Protein AF-A0A2V8BM55-F1 (afdb_monomer)

Sequence (74 aa):
MLRRRRAVIALLAVILLGPASAFAQQESATITGEVRDASGAVVPNAAVTVTNIDTNITVATVTNDRGAYTVPNL

Structure (mmCIF, N/CA/C/O backbone):
data_AF-A0A2V8BM55-F1
#
_entry.id   AF-A0A2V8BM55-F1
#
loop_
_atom_site.group_PDB
_atom_site.id
_atom_site.type_symbol
_atom_site.label_atom_id
_atom_site.label_alt_id
_atom_site.label_comp_id
_atom_site.label_asym_id
_atom_site.label_entity_id
_atom_site.label_seq_id
_atom_site.pdbx_PDB_ins_code
_atom_site.Cartn_x
_atom_site.Cartn_y
_atom_site.Cartn_z
_atom_site.occupancy
_atom_site.B_iso_or_equiv
_atom_site.auth_seq_id
_atom_site.auth_comp_id
_atom_site.auth_asym_id
_atom_site.auth_atom_id
_atom_site.pdbx_PDB_model_num
ATOM 1 N N . MET A 1 1 ? -33.542 7.470 52.490 1.00 63.66 1 MET A N 1
ATOM 2 C CA . MET A 1 1 ? -33.070 8.445 51.470 1.00 63.66 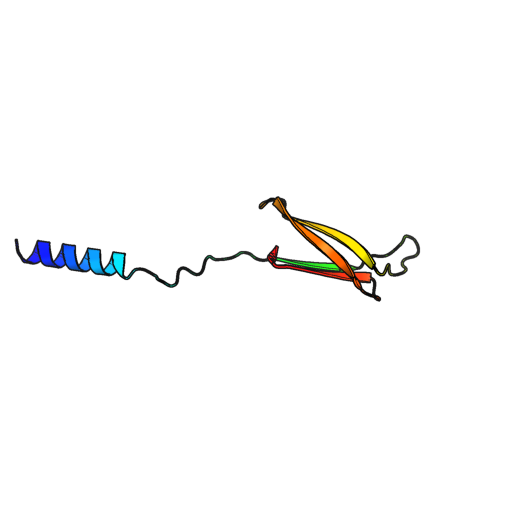1 MET A CA 1
ATOM 3 C C . MET A 1 1 ? -31.552 8.404 51.238 1.00 63.66 1 MET A C 1
ATOM 5 O O . MET A 1 1 ? -31.140 8.400 50.085 1.00 63.66 1 MET A O 1
ATOM 9 N N . LEU A 1 2 ? -30.714 8.287 52.280 1.00 71.69 2 LEU A N 1
ATOM 10 C CA . LEU A 1 2 ? -29.241 8.278 52.159 1.00 71.69 2 LEU A CA 1
ATOM 11 C C . LEU A 1 2 ? -28.658 7.129 51.305 1.00 71.69 2 LEU A C 1
ATOM 13 O O . LEU A 1 2 ? -27.728 7.344 50.535 1.00 71.69 2 LEU A O 1
ATOM 17 N N . ARG A 1 3 ? -29.234 5.920 51.389 1.00 78.19 3 ARG A N 1
ATOM 18 C CA . ARG A 1 3 ? -28.797 4.747 50.601 1.00 78.19 3 ARG A CA 1
ATOM 19 C C . ARG A 1 3 ? -29.000 4.927 49.090 1.00 78.19 3 A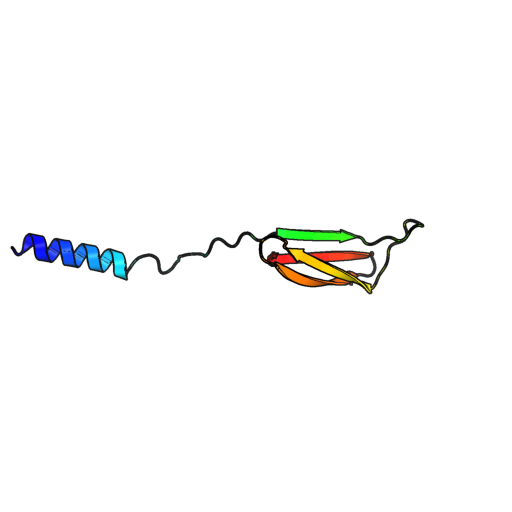RG A C 1
ATOM 21 O O . ARG A 1 3 ? -28.131 4.546 48.317 1.00 78.19 3 ARG A O 1
ATOM 28 N N . ARG A 1 4 ? -30.100 5.573 48.678 1.00 82.19 4 ARG A N 1
ATOM 29 C CA . ARG A 1 4 ? -30.377 5.884 47.263 1.00 82.19 4 ARG A CA 1
ATOM 30 C C . ARG A 1 4 ? -29.379 6.896 46.701 1.00 82.19 4 ARG A C 1
ATOM 32 O O . ARG A 1 4 ? -28.878 6.696 45.607 1.00 82.19 4 ARG A O 1
ATOM 39 N N . ARG A 1 5 ? -29.032 7.933 47.473 1.00 84.56 5 ARG A N 1
ATOM 40 C CA . ARG A 1 5 ? -28.028 8.932 47.063 1.00 84.56 5 ARG A CA 1
ATOM 41 C C . ARG A 1 5 ? -26.646 8.305 46.863 1.00 84.56 5 ARG A C 1
ATOM 43 O O . ARG A 1 5 ? -25.999 8.584 45.866 1.00 84.56 5 ARG A O 1
ATOM 50 N N . ARG A 1 6 ? -26.228 7.407 47.764 1.00 87.44 6 ARG A N 1
ATOM 51 C CA . ARG A 1 6 ? -24.954 6.674 47.638 1.00 87.44 6 ARG A CA 1
ATOM 52 C C . ARG A 1 6 ? -24.909 5.778 46.397 1.00 87.44 6 ARG A C 1
ATOM 54 O O . ARG A 1 6 ? -23.898 5.772 45.710 1.00 87.44 6 ARG A O 1
ATOM 61 N N . ALA A 1 7 ? -26.002 5.079 46.090 1.00 88.44 7 ALA A N 1
ATOM 62 C CA . ALA A 1 7 ? -26.091 4.245 44.891 1.00 88.44 7 ALA A CA 1
ATOM 63 C C . ALA A 1 7 ? -25.988 5.071 43.595 1.00 88.44 7 ALA A C 1
ATOM 65 O O . ALA A 1 7 ? -25.274 4.683 42.678 1.00 88.44 7 ALA A O 1
ATOM 66 N N . VAL A 1 8 ? -26.639 6.239 43.547 1.00 92.94 8 VAL A N 1
ATOM 67 C CA . VAL A 1 8 ? -26.563 7.157 42.397 1.00 92.94 8 VAL A CA 1
ATOM 68 C C . VAL A 1 8 ? -25.148 7.712 42.214 1.00 92.94 8 VAL A C 1
ATOM 70 O O . VAL A 1 8 ? -24.647 7.744 41.096 1.00 92.94 8 VAL A O 1
ATOM 73 N N . ILE A 1 9 ? -24.479 8.095 43.305 1.00 92.94 9 ILE A N 1
ATOM 74 C CA . ILE A 1 9 ? -23.095 8.592 43.261 1.00 92.94 9 ILE A CA 1
ATOM 75 C C . ILE A 1 9 ? -22.131 7.497 42.783 1.00 92.94 9 ILE A C 1
ATOM 77 O O . ILE A 1 9 ? -21.268 7.768 41.955 1.00 92.94 9 ILE A O 1
ATOM 81 N N . ALA A 1 10 ? -22.294 6.259 43.259 1.00 90.06 10 ALA A N 1
ATOM 82 C CA . ALA A 1 10 ? -21.462 5.137 42.829 1.00 90.06 10 ALA A CA 1
ATOM 83 C C . ALA A 1 10 ? -21.648 4.813 41.336 1.00 90.06 10 ALA A C 1
ATOM 85 O O . ALA A 1 10 ? -20.666 4.596 40.634 1.00 90.06 10 ALA A O 1
ATOM 86 N N . LEU A 1 11 ? -22.887 4.842 40.836 1.00 89.50 11 LEU A N 1
ATOM 87 C CA . LEU A 1 11 ? -23.177 4.633 39.416 1.00 89.50 11 LEU A CA 1
ATOM 88 C C . LEU A 1 11 ? -22.561 5.735 38.538 1.00 89.50 11 LEU A C 1
ATOM 90 O O . LEU A 1 11 ? -21.957 5.438 37.513 1.00 89.50 11 LEU A O 1
ATOM 94 N N . LEU A 1 12 ? -22.663 6.998 38.966 1.00 89.88 12 LEU A N 1
ATOM 95 C CA . LEU A 1 12 ? -22.039 8.129 38.273 1.00 89.88 12 LEU A CA 1
ATOM 96 C C . LEU A 1 12 ? -20.511 8.021 38.250 1.00 89.88 12 LEU A C 1
ATOM 98 O O . LEU A 1 12 ? -19.905 8.306 37.223 1.00 89.88 12 LEU A O 1
ATOM 102 N N . ALA A 1 13 ? -19.895 7.574 39.347 1.00 87.12 13 ALA A N 1
ATOM 103 C CA . ALA A 1 13 ? -18.454 7.348 39.399 1.00 87.12 13 ALA A CA 1
ATOM 104 C C . ALA A 1 13 ? -18.016 6.264 38.401 1.00 87.12 13 ALA A C 1
ATOM 106 O O . ALA A 1 13 ? -17.053 6.473 37.674 1.00 87.12 13 ALA A O 1
ATOM 107 N N . VAL A 1 14 ? -18.750 5.150 38.304 1.00 85.75 14 VAL A N 1
ATOM 108 C CA . VAL A 1 14 ? -18.462 4.072 37.337 1.00 85.75 14 VAL A CA 1
ATOM 109 C C . VAL A 1 14 ? -18.588 4.549 35.886 1.00 85.75 14 VAL A C 1
ATOM 111 O O . VAL A 1 14 ? -17.801 4.130 35.046 1.00 85.75 14 VAL A O 1
ATOM 114 N N . ILE A 1 15 ? -19.535 5.444 35.586 1.00 83.56 15 ILE A N 1
ATOM 115 C CA . ILE A 1 15 ? -19.699 6.014 34.239 1.00 83.56 15 ILE A CA 1
ATOM 116 C C . ILE A 1 15 ? -18.573 7.006 33.915 1.00 83.56 15 ILE A C 1
ATOM 118 O O . ILE A 1 15 ? -18.016 6.944 32.823 1.00 83.56 15 ILE A O 1
ATOM 122 N N . LEU A 1 16 ? -18.205 7.892 34.852 1.00 82.12 16 LEU A N 1
ATOM 123 C CA . LEU A 1 16 ? -17.134 8.881 34.644 1.00 82.12 16 LEU A CA 1
ATOM 124 C C . LEU A 1 16 ? -15.733 8.256 34.584 1.00 82.12 16 LEU A C 1
ATOM 126 O O . LEU A 1 16 ? -14.857 8.797 33.919 1.00 82.12 16 LEU A O 1
ATOM 130 N N . LEU A 1 17 ? -15.519 7.145 35.291 1.00 79.38 17 LEU A N 1
ATOM 131 C CA . LEU A 1 17 ? -14.279 6.358 35.259 1.00 79.38 17 LEU A CA 1
ATOM 132 C C . LEU A 1 17 ? -14.333 5.235 34.201 1.00 79.38 17 LEU A C 1
ATOM 134 O O . LEU A 1 17 ? -13.384 4.458 34.081 1.00 79.38 17 LEU A O 1
ATOM 138 N N . GLY A 1 18 ? -15.438 5.142 33.451 1.00 71.25 18 GLY A N 1
ATOM 139 C CA . GLY A 1 18 ? -15.629 4.222 32.331 1.00 71.25 18 GLY A CA 1
ATOM 140 C C . GLY A 1 18 ? -14.654 4.505 31.182 1.00 71.25 18 GLY A C 1
ATOM 141 O O . GLY A 1 18 ? -14.091 5.592 31.092 1.00 71.25 18 GLY A O 1
ATOM 142 N N . PRO A 1 19 ? -14.396 3.506 30.328 1.00 64.56 19 PRO A N 1
ATOM 143 C CA . PRO A 1 19 ? -13.061 3.132 29.880 1.00 64.56 19 PRO A CA 1
ATOM 144 C C . PRO A 1 19 ? -12.328 4.267 29.156 1.00 64.56 19 PRO A C 1
ATOM 146 O O . PRO A 1 19 ? -12.603 4.562 27.997 1.00 64.56 19 PRO A O 1
ATOM 149 N N . ALA A 1 20 ? -11.279 4.794 29.796 1.00 63.03 20 ALA A N 1
ATOM 150 C CA . ALA A 1 20 ? -10.235 5.603 29.150 1.00 63.03 20 ALA A CA 1
ATOM 151 C C . ALA A 1 20 ? -9.438 4.817 28.080 1.00 63.03 20 ALA A C 1
ATOM 153 O O . ALA A 1 20 ? -8.551 5.355 27.425 1.00 63.03 20 ALA A O 1
ATOM 154 N N . SER A 1 21 ? -9.753 3.531 27.912 1.00 60.97 21 SER A N 1
ATOM 155 C CA . SER A 1 21 ? -9.117 2.578 27.006 1.00 60.97 21 SER A CA 1
ATOM 156 C C . SER A 1 21 ? -10.153 1.970 26.062 1.00 60.97 21 SER A C 1
ATOM 158 O O . SER A 1 21 ? -10.204 0.756 25.876 1.00 60.97 21 SER A O 1
ATOM 160 N N . ALA A 1 22 ? -11.025 2.794 25.483 1.00 62.06 22 ALA A N 1
ATOM 161 C CA . ALA A 1 22 ? -11.718 2.391 24.270 1.00 62.06 22 ALA A CA 1
ATOM 162 C C . ALA A 1 22 ? -10.674 2.373 23.144 1.00 62.06 22 ALA A C 1
ATOM 164 O O . ALA A 1 22 ? -10.479 3.364 22.446 1.00 62.06 22 ALA A O 1
ATOM 165 N N . PHE A 1 23 ? -9.940 1.264 23.013 1.00 60.00 23 PHE A N 1
ATOM 166 C CA . PHE A 1 23 ? -9.219 0.976 21.781 1.00 60.00 23 PHE A CA 1
ATOM 167 C C . PHE A 1 23 ? -10.280 0.960 20.685 1.00 60.00 23 PHE A C 1
ATOM 169 O O . PHE A 1 23 ? -11.097 0.040 20.638 1.00 60.00 23 PHE A O 1
ATOM 176 N N . ALA A 1 24 ? -10.334 2.006 19.861 1.00 59.06 24 ALA A N 1
ATOM 177 C CA . ALA A 1 24 ? -11.088 1.947 18.624 1.00 59.06 24 ALA A CA 1
ATOM 178 C C . ALA A 1 24 ? -10.577 0.704 17.888 1.00 59.06 24 ALA A C 1
ATOM 180 O O . ALA A 1 24 ? -9.391 0.627 17.566 1.00 59.06 24 ALA A O 1
ATOM 181 N N . GLN A 1 25 ? -11.422 -0.316 17.741 1.00 59.09 25 GLN A N 1
ATOM 182 C CA . GLN A 1 25 ? -11.063 -1.487 16.957 1.00 59.09 25 GLN A CA 1
ATOM 183 C C . GLN A 1 25 ? -10.921 -1.000 15.520 1.00 59.09 25 GLN A C 1
ATOM 185 O O . GLN A 1 25 ? -11.912 -0.724 14.851 1.00 59.09 25 GLN A O 1
ATOM 190 N N . GLN A 1 26 ? -9.677 -0.797 15.099 1.00 68.06 26 GLN A N 1
ATOM 191 C CA . GLN A 1 26 ? -9.361 -0.421 13.738 1.00 68.06 26 GLN A CA 1
ATOM 192 C C . GLN A 1 26 ? -9.172 -1.708 12.954 1.00 68.06 26 GLN A C 1
ATOM 194 O O . GLN A 1 26 ? -8.160 -2.400 13.087 1.00 68.06 26 GLN A O 1
ATOM 199 N N . GLU A 1 27 ? -10.190 -2.049 12.174 1.00 70.44 27 GLU A N 1
ATOM 200 C CA . GLU A 1 27 ? -10.031 -3.018 11.105 1.00 70.44 27 GLU A CA 1
ATOM 201 C C . GLU A 1 27 ? -8.984 -2.438 10.150 1.00 70.44 27 GLU A C 1
ATOM 203 O O . GLU A 1 27 ? -9.122 -1.315 9.671 1.00 70.44 27 GLU A O 1
ATOM 208 N N . SER A 1 28 ? -7.861 -3.137 10.009 1.00 80.56 28 SER A N 1
ATOM 209 C CA . SER A 1 28 ? -6.772 -2.708 9.141 1.00 80.56 28 SER A CA 1
ATOM 210 C C . SER A 1 28 ? -6.346 -3.883 8.283 1.00 80.56 28 SER A C 1
ATOM 212 O O . SER A 1 28 ? -5.939 -4.935 8.780 1.00 80.56 28 SER A O 1
ATOM 214 N N . ALA A 1 29 ? -6.453 -3.699 6.976 1.00 86.62 29 ALA A N 1
ATOM 215 C CA . ALA A 1 29 ? -5.922 -4.618 5.994 1.00 86.62 29 ALA A CA 1
ATOM 216 C C . ALA A 1 29 ? -4.527 -4.163 5.550 1.00 86.62 29 ALA A C 1
ATOM 218 O O . ALA A 1 29 ? -4.170 -2.983 5.600 1.00 86.62 29 ALA A O 1
ATOM 219 N N . THR A 1 30 ? -3.718 -5.119 5.101 1.00 94.56 30 THR A N 1
ATOM 220 C CA . THR A 1 30 ? -2.487 -4.836 4.360 1.00 94.56 30 THR A CA 1
ATOM 221 C C . THR A 1 30 ? -2.607 -5.459 2.981 1.00 94.56 30 THR A C 1
ATOM 223 O O . THR A 1 30 ? -2.798 -6.668 2.870 1.00 94.56 30 THR A O 1
ATOM 226 N N . ILE A 1 31 ? -2.482 -4.641 1.937 1.00 95.75 31 ILE A N 1
ATOM 227 C CA . ILE A 1 31 ? -2.475 -5.100 0.548 1.00 95.75 31 ILE A CA 1
ATOM 228 C C . ILE A 1 31 ? -1.032 -5.185 0.073 1.00 95.75 31 ILE A C 1
ATOM 230 O O . ILE A 1 31 ? -0.299 -4.199 0.104 1.00 95.75 31 ILE A O 1
ATOM 234 N N . THR A 1 32 ? -0.628 -6.361 -0.392 1.00 97.50 32 THR A N 1
ATOM 235 C CA . THR A 1 32 ? 0.661 -6.584 -1.049 1.00 97.50 32 THR A CA 1
ATOM 236 C C . THR A 1 32 ? 0.440 -7.126 -2.451 1.00 97.50 32 THR A C 1
ATOM 238 O O . THR A 1 32 ? -0.571 -7.768 -2.733 1.00 97.50 32 THR A O 1
ATOM 241 N N . GLY A 1 33 ? 1.382 -6.858 -3.348 1.00 97.19 33 GLY A N 1
ATOM 242 C CA . GLY A 1 33 ? 1.319 -7.372 -4.708 1.00 97.19 33 GLY A CA 1
ATOM 243 C C . GLY A 1 33 ? 2.587 -7.095 -5.495 1.00 97.19 33 GLY A C 1
ATOM 244 O O . GLY A 1 33 ? 3.540 -6.508 -4.981 1.00 97.19 33 GLY A O 1
ATOM 245 N N . GLU A 1 34 ? 2.584 -7.533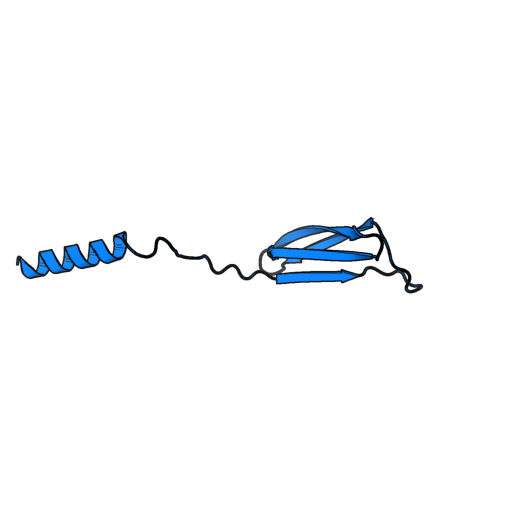 -6.749 1.00 97.94 34 GLU A N 1
ATOM 246 C CA . GLU A 1 34 ? 3.689 -7.377 -7.689 1.00 97.94 34 GLU A CA 1
ATOM 247 C C . GLU A 1 34 ? 3.143 -6.937 -9.050 1.00 97.94 34 GLU A C 1
ATOM 249 O O . GLU A 1 34 ? 2.161 -7.496 -9.540 1.00 97.94 34 GLU A O 1
ATOM 254 N N . VAL A 1 35 ? 3.767 -5.931 -9.660 1.00 98.12 35 VAL A N 1
ATOM 255 C CA . VAL A 1 35 ? 3.408 -5.445 -10.994 1.00 98.12 35 VAL A CA 1
ATOM 256 C C . VAL A 1 35 ? 4.336 -6.076 -12.023 1.00 98.12 35 VAL A C 1
ATOM 258 O O . VAL A 1 35 ? 5.561 -5.966 -11.925 1.00 98.12 35 VAL A O 1
ATOM 261 N N . ARG A 1 36 ? 3.732 -6.713 -13.029 1.00 98.12 36 ARG A N 1
ATOM 262 C CA . ARG A 1 36 ? 4.416 -7.325 -14.170 1.00 98.12 36 ARG A CA 1
ATOM 263 C C . ARG A 1 36 ? 3.844 -6.823 -15.489 1.00 98.12 36 ARG A C 1
ATOM 265 O O . ARG A 1 36 ? 2.666 -6.479 -15.558 1.00 98.12 36 ARG A O 1
ATOM 272 N N . ASP A 1 37 ? 4.671 -6.795 -16.527 1.00 97.31 37 ASP A N 1
ATOM 273 C CA . ASP A 1 37 ? 4.237 -6.497 -17.891 1.00 97.31 37 ASP A CA 1
ATOM 274 C C . ASP A 1 37 ? 3.696 -7.745 -18.620 1.00 97.31 37 ASP A C 1
ATOM 276 O O . ASP A 1 37 ? 3.670 -8.854 -18.079 1.00 97.31 37 ASP A O 1
ATOM 280 N N . ALA A 1 38 ? 3.272 -7.577 -19.878 1.00 97.38 38 ALA A N 1
ATOM 281 C CA . ALA A 1 38 ? 2.728 -8.665 -20.696 1.00 97.38 38 ALA A CA 1
ATOM 282 C C . ALA A 1 38 ? 3.746 -9.775 -21.033 1.00 97.38 38 ALA A C 1
ATOM 284 O O . ALA A 1 38 ? 3.343 -10.874 -21.410 1.00 97.38 38 ALA A O 1
ATOM 285 N N . SER A 1 39 ? 5.049 -9.509 -20.901 1.00 97.62 39 SER A N 1
ATOM 286 C CA . SER A 1 39 ? 6.111 -10.513 -21.046 1.00 97.62 39 SER A CA 1
ATOM 287 C C . SER A 1 39 ? 6.377 -11.286 -19.747 1.00 97.62 39 SER A C 1
ATOM 289 O O . SER A 1 39 ? 7.087 -12.291 -19.756 1.00 97.62 39 SER A O 1
ATOM 291 N N . GLY A 1 40 ? 5.791 -10.839 -18.632 1.00 96.75 40 GLY A N 1
ATOM 292 C CA . GLY A 1 40 ? 5.994 -11.393 -17.298 1.00 96.75 40 GLY A CA 1
ATOM 293 C C . GLY A 1 40 ? 7.171 -10.776 -16.539 1.00 96.75 40 GLY A C 1
ATOM 294 O O . GLY A 1 40 ? 7.475 -11.247 -15.437 1.00 96.75 40 GLY A O 1
ATOM 295 N N . ALA A 1 41 ? 7.819 -9.744 -17.088 1.00 97.25 41 ALA A N 1
ATOM 296 C CA . ALA A 1 41 ? 8.899 -9.018 -16.427 1.00 97.25 41 ALA A CA 1
ATOM 297 C C . ALA A 1 41 ? 8.349 -8.085 -15.340 1.00 97.25 41 ALA A C 1
ATOM 299 O O . ALA A 1 41 ? 7.256 -7.537 -15.479 1.00 97.25 41 ALA A O 1
ATOM 300 N N . VAL A 1 42 ? 9.101 -7.907 -14.251 1.00 98.12 42 VAL A N 1
ATOM 301 C CA . VAL A 1 42 ? 8.718 -6.998 -13.159 1.00 98.12 42 VAL A CA 1
ATOM 302 C C . VAL A 1 42 ? 8.796 -5.546 -13.615 1.00 98.12 42 VAL A C 1
ATOM 304 O O . VAL A 1 42 ? 9.676 -5.193 -14.399 1.00 98.12 42 VAL A O 1
ATOM 307 N N . VAL A 1 43 ? 7.904 -4.701 -13.098 1.00 98.12 43 VAL A N 1
ATOM 308 C CA . VAL A 1 43 ? 7.871 -3.268 -13.417 1.00 98.12 43 VAL A CA 1
ATOM 309 C C . VAL A 1 43 ? 8.238 -2.452 -12.175 1.00 98.12 43 VAL A C 1
ATOM 311 O O . VAL A 1 43 ? 7.393 -2.276 -11.293 1.00 98.12 43 VAL A O 1
ATOM 314 N N . PRO A 1 44 ? 9.481 -1.949 -12.075 1.00 98.25 44 PRO A N 1
ATOM 315 C CA . PRO A 1 44 ? 9.897 -1.029 -11.021 1.00 98.25 44 PRO A CA 1
ATOM 316 C C . PRO A 1 44 ? 9.282 0.361 -11.183 1.00 98.25 44 PRO A C 1
ATOM 318 O O . PRO A 1 44 ? 9.018 0.795 -12.304 1.00 98.25 44 PRO A O 1
ATOM 321 N N . ASN A 1 45 ? 9.136 1.095 -10.077 1.00 98.00 45 ASN A N 1
ATOM 322 C CA . ASN A 1 45 ? 8.633 2.475 -10.045 1.00 98.00 45 ASN A CA 1
ATOM 323 C C . ASN A 1 45 ? 7.241 2.665 -10.685 1.00 98.00 45 ASN A C 1
ATOM 325 O O . ASN A 1 45 ? 6.873 3.777 -11.064 1.00 98.00 45 ASN A O 1
ATOM 329 N N . ALA A 1 46 ? 6.449 1.597 -10.802 1.00 98.38 46 ALA A N 1
ATOM 330 C CA . ALA A 1 46 ? 5.068 1.685 -11.246 1.00 98.38 46 ALA A CA 1
ATOM 331 C C . ALA A 1 46 ? 4.226 2.362 -10.163 1.00 98.38 46 ALA A C 1
ATOM 333 O O . ALA A 1 46 ? 4.285 1.977 -8.994 1.00 98.38 46 ALA A O 1
ATOM 334 N N . ALA A 1 47 ? 3.423 3.349 -10.557 1.00 98.25 47 ALA A N 1
ATOM 335 C CA . ALA A 1 47 ? 2.461 3.980 -9.668 1.00 98.25 47 ALA A CA 1
ATOM 336 C C . ALA A 1 47 ? 1.319 3.005 -9.346 1.00 98.25 47 ALA A C 1
ATOM 338 O O . ALA A 1 47 ? 0.684 2.457 -10.246 1.00 98.25 47 ALA A O 1
ATOM 339 N N . VAL A 1 48 ? 1.044 2.819 -8.057 1.00 98.00 48 VAL A N 1
ATOM 340 C CA . VAL A 1 48 ? -0.037 1.974 -7.544 1.00 98.00 48 VAL A CA 1
ATOM 341 C C . VAL A 1 48 ? -0.942 2.839 -6.679 1.00 98.00 48 VAL A C 1
ATOM 343 O O . VAL A 1 48 ? -0.476 3.556 -5.799 1.00 98.00 48 VAL A O 1
ATOM 346 N N . THR A 1 49 ? -2.247 2.789 -6.928 1.00 97.31 49 THR A N 1
ATOM 347 C CA . THR A 1 49 ? -3.258 3.469 -6.111 1.00 97.31 49 THR A CA 1
ATOM 348 C C . THR A 1 49 ? -4.270 2.442 -5.646 1.00 97.31 49 THR A C 1
ATOM 350 O O . THR A 1 4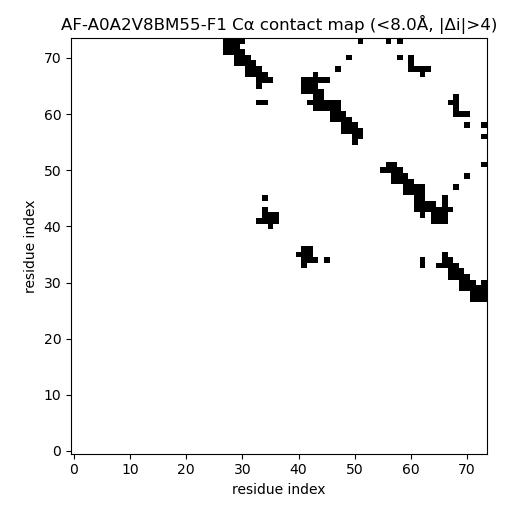9 ? -4.814 1.693 -6.454 1.00 97.31 49 THR A O 1
ATOM 353 N N . VAL A 1 50 ? -4.492 2.397 -4.338 1.00 96.38 50 VAL A N 1
ATOM 354 C CA . VAL A 1 50 ? -5.404 1.460 -3.692 1.00 96.38 50 VAL A CA 1
ATOM 355 C C . VAL A 1 50 ? -6.486 2.257 -2.983 1.00 96.38 50 VAL A C 1
ATOM 357 O O . VAL A 1 50 ? -6.175 3.156 -2.204 1.00 96.38 50 VAL A O 1
ATOM 360 N N . THR A 1 51 ? -7.743 1.906 -3.236 1.00 95.12 51 THR A N 1
ATOM 361 C CA . THR A 1 51 ? -8.909 2.539 -2.616 1.00 95.12 51 THR A CA 1
ATOM 362 C C . THR A 1 51 ? -9.693 1.495 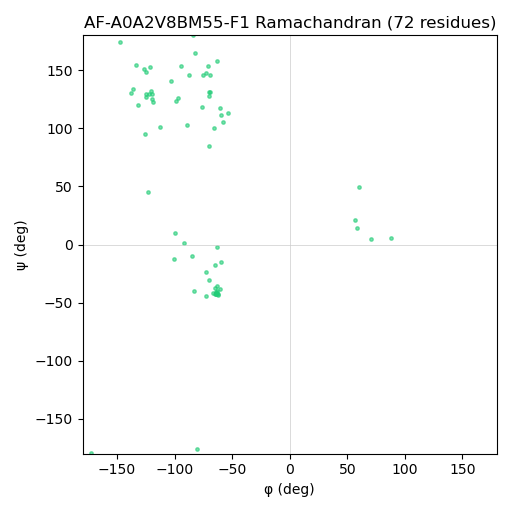-1.836 1.00 95.12 51 THR A C 1
ATOM 364 O O . THR A 1 51 ? -10.089 0.472 -2.395 1.00 95.12 51 THR A O 1
ATOM 367 N N . ASN A 1 52 ? -9.931 1.757 -0.553 1.00 93.19 52 ASN A N 1
ATOM 368 C CA . ASN A 1 52 ? -10.900 1.005 0.233 1.00 93.19 52 ASN A CA 1
ATOM 369 C C . ASN A 1 52 ? -12.306 1.474 -0.170 1.00 93.19 52 ASN A C 1
ATOM 371 O O . ASN A 1 52 ? -12.634 2.649 -0.021 1.00 93.19 52 ASN A O 1
ATOM 375 N N . ILE A 1 53 ? -13.121 0.565 -0.704 1.00 93.00 53 ILE A N 1
ATOM 376 C CA . ILE A 1 53 ? -14.457 0.879 -1.232 1.00 93.00 53 ILE A CA 1
ATOM 377 C C . ILE A 1 53 ? -15.491 1.175 -0.137 1.00 93.00 53 ILE A C 1
ATOM 379 O O . ILE A 1 53 ? -16.454 1.893 -0.397 1.00 93.00 53 ILE A O 1
ATOM 383 N N . ASP A 1 54 ? -15.276 0.673 1.078 1.00 90.31 54 ASP A N 1
ATOM 384 C CA . ASP A 1 54 ? -16.186 0.860 2.208 1.00 90.31 54 ASP A CA 1
ATOM 385 C C . ASP A 1 54 ? -15.929 2.204 2.900 1.00 90.31 54 ASP A C 1
ATOM 387 O O . ASP A 1 54 ? -16.861 2.917 3.273 1.00 90.31 54 ASP A O 1
ATOM 391 N N . THR A 1 55 ? -14.653 2.585 3.040 1.00 91.50 55 THR A N 1
ATOM 392 C CA . THR A 1 55 ? -14.239 3.814 3.743 1.00 91.50 55 THR A CA 1
ATOM 393 C C . THR A 1 55 ? -13.898 4.978 2.812 1.00 91.50 55 THR A C 1
ATOM 395 O O . THR A 1 55 ? -13.779 6.113 3.272 1.00 91.50 55 THR A O 1
ATOM 398 N N . ASN A 1 56 ? -13.749 4.726 1.508 1.00 93.00 56 ASN A N 1
ATOM 399 C CA . ASN A 1 56 ? -13.247 5.662 0.492 1.00 93.00 56 ASN A CA 1
ATOM 400 C C . ASN A 1 56 ? -11.827 6.205 0.756 1.00 93.00 56 ASN A C 1
ATOM 402 O O .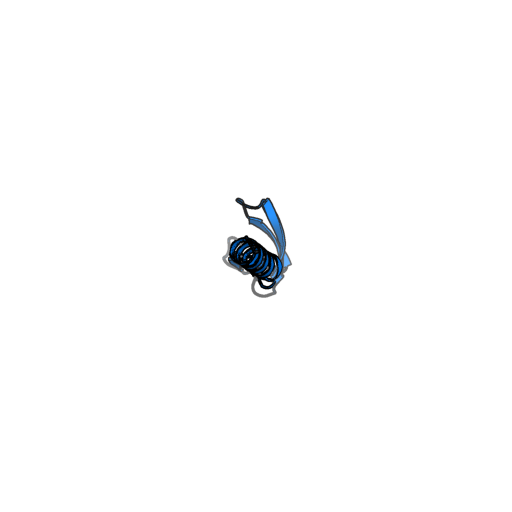 ASN A 1 56 ? -11.386 7.156 0.105 1.00 93.00 56 ASN A O 1
ATOM 406 N N . ILE A 1 57 ? -11.074 5.595 1.674 1.00 92.50 57 ILE A N 1
ATOM 407 C CA . ILE A 1 57 ? -9.668 5.934 1.905 1.00 92.50 57 ILE A CA 1
ATOM 408 C C . ILE A 1 57 ? -8.844 5.475 0.700 1.00 92.50 57 ILE A C 1
ATOM 410 O O . ILE A 1 57 ? -8.963 4.337 0.251 1.00 92.50 57 ILE A O 1
ATOM 414 N N . THR A 1 58 ? -7.993 6.364 0.185 1.00 94.69 58 THR A N 1
ATOM 415 C CA . THR A 1 58 ? -7.103 6.080 -0.946 1.00 94.69 58 THR A CA 1
ATOM 416 C C . THR A 1 58 ? -5.648 6.269 -0.544 1.00 94.69 58 THR A C 1
ATOM 418 O O . THR A 1 58 ? -5.285 7.299 0.023 1.00 94.69 58 THR A O 1
ATOM 421 N N . VAL A 1 59 ? -4.808 5.289 -0.874 1.00 95.88 59 VAL A N 1
ATOM 422 C CA . VAL A 1 59 ? -3.365 5.313 -0.625 1.00 95.88 59 VAL A CA 1
ATOM 423 C C . VAL A 1 59 ? -2.620 5.081 -1.934 1.00 95.88 59 VAL A C 1
ATOM 425 O O . VAL A 1 59 ? -2.894 4.126 -2.662 1.00 95.88 59 VAL A O 1
ATOM 428 N N . ALA A 1 60 ? -1.665 5.962 -2.225 1.00 96.94 60 ALA A N 1
ATOM 429 C CA . ALA A 1 60 ? -0.768 5.845 -3.366 1.00 96.94 60 ALA A CA 1
ATOM 430 C C . ALA A 1 60 ? 0.613 5.352 -2.917 1.00 96.94 60 ALA A C 1
ATOM 432 O O . ALA A 1 60 ? 1.125 5.765 -1.876 1.00 96.94 60 ALA A O 1
ATOM 433 N N . THR A 1 61 ? 1.223 4.479 -3.712 1.00 97.50 61 THR A N 1
ATOM 434 C CA . THR A 1 61 ? 2.583 3.971 -3.512 1.00 97.50 61 THR A CA 1
ATOM 435 C C . THR A 1 61 ? 3.250 3.695 -4.861 1.00 97.50 61 THR A C 1
ATOM 437 O O . THR A 1 61 ? 2.621 3.820 -5.914 1.00 97.50 61 THR A O 1
ATOM 440 N N . VAL A 1 62 ? 4.529 3.333 -4.842 1.00 98.25 62 VAL A N 1
ATOM 441 C CA . VAL A 1 62 ? 5.282 2.912 -6.028 1.00 98.25 62 VAL A CA 1
ATOM 442 C C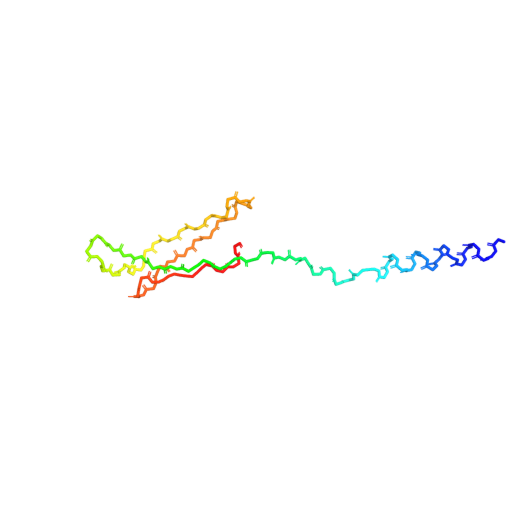 . VAL A 1 62 ? 5.905 1.541 -5.804 1.00 98.25 62 VAL A C 1
ATOM 444 O O . VAL A 1 62 ? 6.252 1.184 -4.677 1.00 98.25 62 VAL A O 1
ATOM 447 N N . THR A 1 63 ? 6.044 0.760 -6.871 1.00 98.56 63 THR A N 1
ATOM 448 C CA . THR A 1 63 ? 6.721 -0.539 -6.797 1.00 98.56 63 THR A CA 1
ATOM 449 C C . THR A 1 63 ? 8.233 -0.388 -6.634 1.00 98.56 63 THR A C 1
ATOM 451 O O . THR A 1 63 ? 8.847 0.537 -7.168 1.00 98.56 63 THR A O 1
ATOM 454 N N . ASN A 1 64 ? 8.852 -1.326 -5.917 1.00 98.25 64 ASN A N 1
ATOM 455 C CA . ASN A 1 64 ? 10.309 -1.404 -5.783 1.00 98.25 64 ASN A CA 1
ATOM 456 C C . ASN A 1 64 ? 10.978 -2.074 -7.004 1.00 98.25 64 ASN A C 1
ATOM 458 O O . ASN A 1 64 ? 10.309 -2.470 -7.956 1.00 98.25 64 ASN A O 1
ATOM 462 N N . ASP A 1 65 ? 12.299 -2.276 -6.949 1.00 97.75 65 ASP A N 1
ATOM 463 C CA . ASP A 1 65 ? 13.098 -2.907 -8.019 1.00 97.75 65 ASP A CA 1
ATOM 464 C C . ASP A 1 65 ? 12.676 -4.344 -8.378 1.00 97.75 65 ASP A C 1
ATOM 466 O O . ASP A 1 65 ? 13.063 -4.870 -9.419 1.00 97.75 65 ASP A O 1
ATOM 470 N N . ARG A 1 66 ? 11.875 -4.996 -7.527 1.00 97.44 66 ARG A N 1
ATOM 471 C CA . ARG A 1 66 ? 11.288 -6.321 -7.775 1.00 97.44 66 ARG A CA 1
ATOM 472 C C . ARG A 1 66 ? 9.836 -6.243 -8.254 1.00 97.44 66 ARG A C 1
ATOM 474 O O . ARG A 1 66 ? 9.157 -7.260 -8.270 1.00 97.44 66 ARG A O 1
ATOM 481 N N . GLY A 1 67 ? 9.338 -5.052 -8.583 1.00 97.88 67 GLY A N 1
ATOM 482 C CA . GLY A 1 67 ? 7.940 -4.819 -8.942 1.00 97.88 67 GLY A CA 1
ATOM 483 C C . GLY A 1 67 ? 6.965 -4.939 -7.769 1.00 97.88 67 GLY A C 1
ATOM 484 O O . GLY A 1 67 ? 5.761 -4.841 -7.983 1.00 97.88 67 GLY A O 1
ATOM 485 N N . ALA A 1 68 ? 7.443 -5.135 -6.537 1.00 98.38 68 ALA A N 1
ATOM 486 C CA . ALA A 1 68 ? 6.588 -5.381 -5.382 1.00 98.38 68 ALA A CA 1
ATOM 487 C C . ALA A 1 68 ? 6.124 -4.078 -4.715 1.00 98.38 68 ALA A C 1
ATOM 489 O O . ALA A 1 68 ? 6.885 -3.110 -4.637 1.00 98.38 68 ALA A O 1
ATOM 490 N N . TYR A 1 69 ? 4.900 -4.078 -4.186 1.00 98.25 69 TYR A N 1
ATOM 491 C CA . TYR A 1 69 ? 4.333 -2.989 -3.391 1.00 98.25 69 TYR A CA 1
ATOM 492 C C . TYR A 1 69 ? 3.654 -3.515 -2.120 1.00 98.25 69 TYR A C 1
ATOM 494 O O . TYR A 1 69 ? 3.174 -4.650 -2.076 1.00 98.2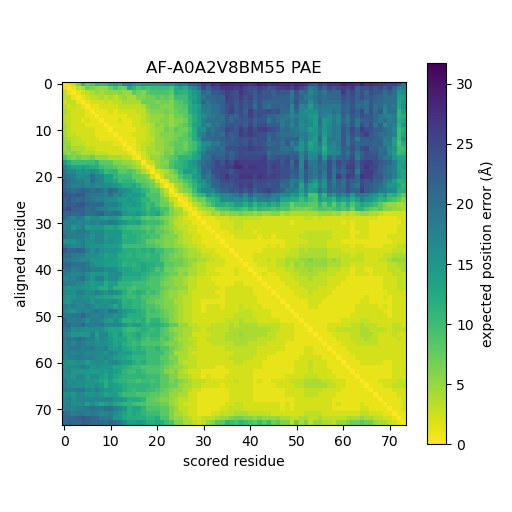5 69 TYR A O 1
ATOM 502 N N . THR A 1 70 ? 3.581 -2.653 -1.104 1.00 97.62 70 THR A N 1
ATOM 503 C CA . THR A 1 70 ? 2.870 -2.901 0.156 1.00 97.62 70 THR A CA 1
ATOM 504 C C . THR A 1 70 ? 2.111 -1.642 0.557 1.00 97.62 70 THR A C 1
ATOM 506 O O . THR A 1 70 ? 2.686 -0.555 0.594 1.00 97.62 70 THR A O 1
ATOM 509 N N . VAL A 1 71 ? 0.831 -1.796 0.881 1.00 97.12 71 VAL A N 1
ATOM 510 C CA . VAL A 1 71 ? -0.069 -0.748 1.365 1.00 97.12 71 VAL A CA 1
ATOM 511 C C . VAL A 1 71 ? -0.685 -1.229 2.681 1.00 97.12 71 VAL A C 1
ATOM 513 O O . VAL A 1 71 ? -1.637 -2.011 2.655 1.00 97.12 71 VAL A O 1
ATOM 516 N N . PRO A 1 72 ? -0.115 -0.848 3.836 1.00 93.19 72 PRO A N 1
ATOM 517 C CA . PRO A 1 72 ? -0.666 -1.194 5.139 1.00 93.19 72 PRO A CA 1
ATOM 518 C C . PRO A 1 72 ? -1.786 -0.230 5.545 1.00 93.19 72 PRO A C 1
ATOM 520 O O . PRO A 1 72 ? -1.862 0.890 5.040 1.00 93.19 72 PRO A O 1
ATOM 523 N N . ASN A 1 73 ? -2.567 -0.632 6.549 1.00 87.75 73 ASN A N 1
ATOM 524 C CA . ASN A 1 73 ? -3.534 0.223 7.236 1.00 87.75 73 ASN A CA 1
ATOM 525 C C . ASN A 1 73 ? -4.630 0.785 6.317 1.00 87.75 73 ASN A C 1
ATOM 527 O O . ASN A 1 73 ? -4.885 1.993 6.306 1.00 87.75 73 ASN A O 1
ATOM 531 N N . LEU A 1 74 ? -5.248 -0.108 5.547 1.00 84.12 74 LEU A N 1
ATOM 532 C CA . LEU A 1 74 ? -6.406 0.201 4.715 1.00 84.12 74 LEU A CA 1
ATOM 533 C C . LEU A 1 74 ? -7.712 -0.295 5.329 1.00 84.12 74 LEU A C 1
ATOM 535 O O . LEU A 1 74 ? -7.662 -1.334 6.026 1.00 84.12 74 LEU A O 1
#

Mean predicted aligned error: 9.37 Å

Foldseek 3Di:
DVVVVVVVVVVVVCVVPPDPPPPPPQPKDKDKDFDADPVRAGDFQDWDWDADPVVRDIDIDTAHPRRMDMDIGD

Nearest PDB structures (foldseek):
  6tav-assembly1_B  TM=8.667E-01  e=1.052E+00  Homo sapiens
  7o7s-assembly1_B  TM=6.782E-01  e=1.842E+00  Homo sapiens
  4d94-assembly1_A  TM=7.138E-01  e=8.211E+00  Anopheles ga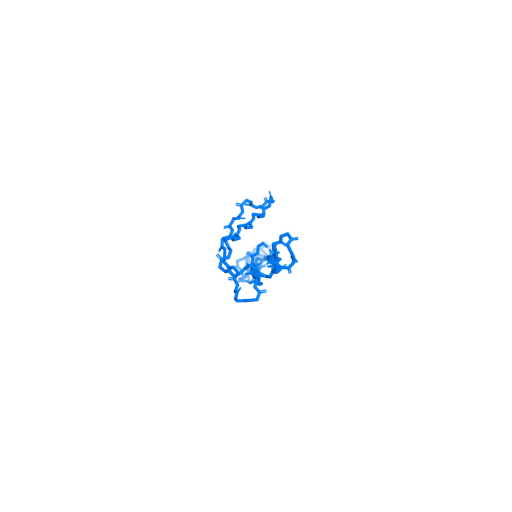mbiae
  2pn5-assembly1_A  TM=5.640E-01  e=9.300E+00  Anopheles gambiae
  3nfg-assembly3_E  TM=3.139E-01  e=3.226E+00  Nakaseomyces glabratus

Radius of gyration: 25.11 Å; Cα contacts (8 Å, |Δi|>4): 97; chains: 1; bounding box: 46×20×73 Å

Secondary structure (DSSP, 8-state):
-HHHHHHHHHHHHHHHTS-TT---------EEEE-B-TTS-B-TT-EEEEE-TTT--EEEEE--TTSEEEE---

Solvent-accessible surface area (backbone atoms only — not comparable to full-atom values): 4592 Å² total; per-residue (Å²): 114,71,69,60,54,52,53,53,51,51,52,50,48,55,59,74,68,43,71,93,72,71,71,75,84,72,82,61,44,70,53,70,52,69,41,59,50,98,87,67,47,63,36,53,69,41,84,43,77,49,69,41,85,90,77,66,50,72,50,77,51,56,18,39,94,74,5,37,40,77,47,68,77,79

pLDDT: mean 88.64, std 11.97, range [59.06, 98.56]